Protein AF-A0A535C7F3-F1 (afdb_monomer_lite)

Sequence (78 aa):
MTKLIQILGALLGTIGGLVLGLLLLVQADGLLDPSNRPAFLTAFVVASLLFGYLAIPYITVIPTRWAIAQLAEAGAGE

pLDDT: mean 91.27, std 8.94, range [49.78, 98.12]

Foldseek 3Di:
DLQVQLQVLLVCLLVVQQVVLVVCVVVCVPVDDPVCSVVSSVVSSVVSSVCRNPCRCVVPVPVVVVVVVVVVVVVVVD

Structure (mmCIF, N/CA/C/O backbone):
data_AF-A0A535C7F3-F1
#
_entry.id   AF-A0A535C7F3-F1
#
loop_
_atom_site.group_PDB
_atom_site.id
_atom_site.type_symbol
_atom_site.label_atom_id
_atom_site.label_alt_id
_atom_site.label_comp_id
_atom_site.label_asym_id
_atom_site.label_entity_id
_atom_site.label_seq_id
_atom_site.pdbx_PDB_ins_code
_atom_site.Cartn_x
_atom_site.Cartn_y
_atom_site.Cartn_z
_atom_site.occupancy
_atom_site.B_iso_or_equiv
_atom_site.auth_seq_id
_atom_site.auth_comp_id
_atom_site.auth_asym_id
_atom_site.auth_atom_id
_atom_site.pdbx_PDB_model_num
ATOM 1 N N . MET A 1 1 ? -9.290 9.002 13.600 1.00 63.56 1 MET A N 1
ATOM 2 C CA . MET A 1 1 ? -8.655 7.668 13.477 1.00 63.56 1 MET A CA 1
ATOM 3 C C . MET A 1 1 ? -8.632 7.151 12.041 1.00 63.56 1 MET A C 1
ATOM 5 O O . MET A 1 1 ? -7.560 6.788 11.584 1.00 63.56 1 MET A O 1
ATOM 9 N N . THR A 1 2 ? -9.735 7.202 11.285 1.00 80.06 2 THR A N 1
ATOM 10 C CA . THR A 1 2 ? -9.788 6.699 9.894 1.00 80.06 2 THR A CA 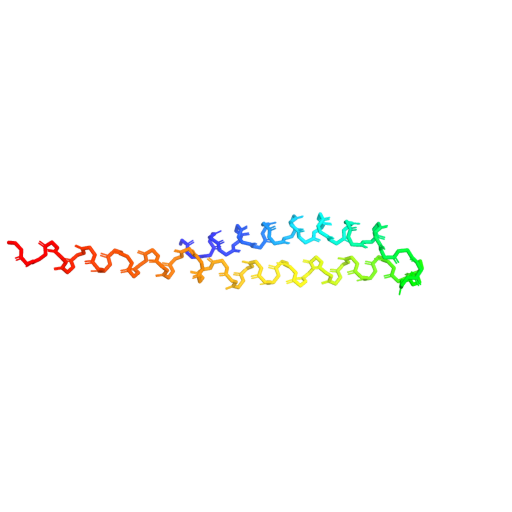1
ATOM 11 C C . THR A 1 2 ? -8.754 7.340 8.961 1.00 80.06 2 THR A C 1
ATOM 13 O O . THR A 1 2 ? -8.112 6.627 8.203 1.00 80.06 2 THR A O 1
ATOM 16 N N . LYS A 1 3 ? -8.507 8.656 9.078 1.00 89.19 3 LYS A N 1
ATOM 17 C CA . LYS A 1 3 ? -7.473 9.352 8.285 1.00 89.19 3 LYS A CA 1
ATOM 18 C C . LYS A 1 3 ? -6.058 8.815 8.524 1.00 89.19 3 LYS A C 1
ATOM 20 O O . LYS A 1 3 ? -5.300 8.690 7.575 1.00 89.19 3 LYS A O 1
ATOM 25 N N . LEU A 1 4 ? -5.702 8.483 9.769 1.00 93.38 4 LEU A N 1
ATOM 26 C CA . LEU A 1 4 ? -4.376 7.938 10.086 1.00 93.38 4 LEU A CA 1
ATOM 27 C C . LEU A 1 4 ? -4.205 6.540 9.481 1.00 93.38 4 LEU A C 1
ATOM 29 O O . LEU A 1 4 ? -3.173 6.258 8.887 1.00 93.38 4 LEU A O 1
ATOM 33 N N . ILE A 1 5 ? -5.248 5.709 9.545 1.00 91.56 5 ILE A N 1
ATOM 34 C CA . ILE A 1 5 ? -5.268 4.391 8.897 1.00 91.56 5 ILE A CA 1
ATOM 35 C C . ILE A 1 5 ? -5.127 4.538 7.378 1.00 91.56 5 ILE A C 1
ATOM 37 O O . ILE A 1 5 ? -4.317 3.843 6.782 1.00 91.56 5 ILE A O 1
ATOM 41 N N . GLN A 1 6 ? -5.842 5.482 6.761 1.00 93.81 6 GLN A N 1
ATOM 42 C CA . GLN A 1 6 ? -5.716 5.780 5.330 1.00 93.81 6 GLN A CA 1
ATOM 43 C C . GLN A 1 6 ? -4.310 6.254 4.942 1.00 93.81 6 GLN A C 1
ATOM 45 O O . GLN A 1 6 ? -3.777 5.807 3.933 1.00 93.81 6 GLN A O 1
ATOM 50 N N . ILE A 1 7 ? -3.682 7.117 5.748 1.00 96.00 7 ILE A N 1
ATOM 51 C CA . ILE A 1 7 ? -2.300 7.568 5.521 1.00 96.00 7 ILE A CA 1
ATOM 52 C C . ILE A 1 7 ? -1.320 6.395 5.638 1.00 96.00 7 ILE A C 1
ATOM 54 O O . ILE A 1 7 ? -0.441 6.258 4.793 1.00 96.00 7 ILE A O 1
ATOM 58 N N . LEU A 1 8 ? -1.488 5.519 6.634 1.00 95.56 8 LEU A N 1
ATOM 59 C CA . LEU A 1 8 ? -0.688 4.296 6.750 1.00 95.56 8 LEU A CA 1
ATOM 60 C C . LEU A 1 8 ? -0.893 3.378 5.541 1.00 95.56 8 LEU A C 1
ATOM 62 O O . LEU A 1 8 ? 0.078 2.860 5.002 1.00 95.56 8 LEU A O 1
ATOM 66 N N . GLY A 1 9 ? -2.132 3.232 5.070 1.00 96.12 9 GLY A N 1
ATOM 67 C CA . GLY A 1 9 ? -2.440 2.510 3.839 1.00 96.12 9 GLY A CA 1
ATOM 68 C C . GLY A 1 9 ? -1.749 3.111 2.620 1.00 96.12 9 GLY A C 1
ATOM 69 O O . GLY A 1 9 ? -1.143 2.377 1.848 1.00 96.12 9 GLY A O 1
ATOM 70 N N . ALA A 1 10 ? -1.768 4.436 2.468 1.00 97.00 10 ALA A N 1
ATOM 71 C CA . ALA A 1 10 ? -1.069 5.134 1.390 1.00 97.00 10 ALA A CA 1
ATOM 72 C C . ALA A 1 10 ? 0.448 4.922 1.460 1.00 97.00 10 ALA A C 1
ATOM 74 O O . ALA A 1 10 ? 1.084 4.674 0.437 1.00 97.00 10 ALA A O 1
ATOM 75 N N . LEU A 1 11 ? 1.025 4.978 2.664 1.00 97.56 11 LEU A N 1
ATOM 76 C CA . LEU A 1 11 ? 2.450 4.747 2.890 1.00 97.56 11 LEU A CA 1
ATOM 77 C C . LEU A 1 11 ? 2.839 3.312 2.519 1.00 97.56 11 LEU A C 1
ATOM 79 O O . LEU A 1 11 ? 3.774 3.111 1.745 1.00 97.56 11 LEU A O 1
ATOM 83 N N . LEU A 1 12 ? 2.088 2.322 3.009 1.00 96.94 12 LEU A N 1
ATOM 84 C CA . LEU A 1 12 ? 2.285 0.913 2.667 1.00 96.94 12 LEU A CA 1
ATOM 85 C C . LEU A 1 12 ? 2.099 0.668 1.167 1.00 96.94 12 LEU A C 1
ATOM 87 O O . LEU A 1 12 ? 2.913 -0.022 0.561 1.00 96.94 12 LEU A O 1
ATOM 91 N N . GLY A 1 13 ? 1.080 1.273 0.556 1.00 97.12 13 GLY A N 1
ATOM 92 C CA . GLY A 1 13 ? 0.836 1.219 -0.884 1.00 97.12 13 GLY A CA 1
ATOM 93 C C . GLY A 1 13 ? 1.974 1.834 -1.698 1.00 97.12 13 GLY A C 1
ATOM 94 O O . GLY A 1 13 ? 2.364 1.279 -2.716 1.00 97.12 13 GLY A O 1
ATOM 95 N N . THR A 1 14 ? 2.575 2.925 -1.225 1.00 97.75 14 THR A N 1
ATOM 96 C CA . THR A 1 14 ? 3.729 3.565 -1.876 1.00 97.75 14 THR A CA 1
ATOM 97 C C . THR A 1 14 ? 4.970 2.678 -1.800 1.00 97.75 14 THR A C 1
ATOM 99 O O . THR A 1 14 ? 5.607 2.427 -2.821 1.00 97.75 14 THR A O 1
ATOM 102 N N . ILE A 1 15 ? 5.303 2.172 -0.607 1.00 97.94 15 ILE A N 1
ATOM 103 C CA . ILE A 1 15 ? 6.471 1.303 -0.394 1.00 97.94 15 ILE A CA 1
ATOM 104 C C . ILE A 1 15 ? 6.297 -0.008 -1.168 1.00 97.94 15 ILE A C 1
ATOM 106 O O . ILE A 1 15 ? 7.178 -0.399 -1.930 1.00 97.94 15 ILE A O 1
ATOM 110 N N . GLY A 1 16 ? 5.143 -0.660 -1.015 1.00 97.12 16 GLY A N 1
ATOM 111 C CA . GLY A 1 16 ? 4.809 -1.893 -1.720 1.00 97.12 16 GLY A CA 1
ATOM 112 C C . GLY A 1 16 ? 4.777 -1.696 -3.233 1.00 97.12 16 GLY A C 1
ATOM 113 O O . GLY A 1 16 ? 5.374 -2.482 -3.959 1.00 97.12 16 GLY A O 1
ATOM 114 N N . GLY A 1 17 ? 4.164 -0.610 -3.706 1.00 96.94 17 GLY A N 1
ATOM 115 C CA . GLY A 1 17 ? 4.142 -0.233 -5.117 1.00 96.94 17 GLY A CA 1
ATOM 116 C C . GLY A 1 17 ? 5.538 -0.018 -5.689 1.00 96.94 17 GLY A C 1
ATOM 117 O O . GLY A 1 17 ? 5.833 -0.501 -6.774 1.00 96.94 17 GLY A O 1
ATOM 118 N N . LEU A 1 18 ? 6.431 0.643 -4.950 1.00 97.44 18 LEU A N 1
ATOM 119 C CA . LEU A 1 18 ? 7.810 0.850 -5.388 1.00 97.44 18 LEU A CA 1
ATOM 120 C C . LEU A 1 18 ? 8.568 -0.476 -5.487 1.00 97.44 18 LEU A C 1
ATOM 122 O O . LEU A 1 18 ? 9.181 -0.752 -6.514 1.00 97.44 18 LEU A O 1
ATOM 126 N N . VAL A 1 19 ? 8.500 -1.310 -4.446 1.00 97.62 19 VAL A N 1
ATOM 127 C CA . VAL A 1 19 ? 9.179 -2.614 -4.422 1.00 97.62 19 VAL A CA 1
ATOM 128 C C . VAL A 1 19 ? 8.657 -3.519 -5.538 1.00 97.62 19 VAL A C 1
ATOM 130 O O . VAL A 1 19 ? 9.446 -4.042 -6.321 1.00 97.62 19 VAL A O 1
ATOM 133 N N . LEU A 1 20 ? 7.336 -3.671 -5.657 1.00 96.81 20 LEU A N 1
ATOM 134 C CA . LEU A 1 20 ? 6.718 -4.503 -6.690 1.00 96.81 20 LEU A CA 1
ATOM 135 C C . LEU A 1 20 ? 6.963 -3.942 -8.093 1.00 96.81 20 LEU A C 1
ATOM 137 O O . LEU A 1 20 ? 7.289 -4.703 -8.997 1.00 96.81 20 LEU A O 1
ATOM 141 N N . GLY A 1 21 ? 6.872 -2.625 -8.278 1.00 95.44 21 GLY A N 1
ATOM 142 C CA . GLY A 1 21 ? 7.151 -1.971 -9.554 1.00 95.44 21 GLY A CA 1
ATOM 143 C C . GLY A 1 21 ? 8.595 -2.181 -10.014 1.00 95.44 21 GLY A C 1
ATOM 144 O O . GLY A 1 21 ? 8.826 -2.467 -11.187 1.00 95.44 21 GLY A O 1
ATOM 145 N N . LEU A 1 22 ? 9.566 -2.117 -9.096 1.00 94.88 22 LEU A N 1
ATOM 146 C CA . LEU A 1 22 ? 10.966 -2.432 -9.393 1.00 94.88 22 LEU A CA 1
ATOM 147 C C . LEU A 1 22 ? 11.162 -3.915 -9.734 1.00 94.88 22 LEU A C 1
ATOM 149 O O . LEU A 1 22 ? 11.839 -4.221 -10.712 1.00 94.88 22 LEU A O 1
ATOM 153 N N . LEU A 1 23 ? 10.548 -4.834 -8.981 1.00 95.06 23 LEU A N 1
ATOM 154 C CA . LEU A 1 23 ? 10.606 -6.270 -9.285 1.00 95.06 23 LEU A CA 1
ATOM 155 C C . LEU A 1 23 ? 10.005 -6.587 -10.660 1.00 95.06 23 LEU A C 1
ATOM 157 O O . LEU A 1 23 ? 10.576 -7.374 -11.413 1.00 95.06 23 LEU A O 1
ATOM 161 N N . LEU A 1 24 ? 8.893 -5.937 -11.013 1.00 93.44 24 LEU A N 1
ATOM 162 C CA . LEU A 1 24 ? 8.280 -6.054 -12.334 1.00 93.44 24 LEU A CA 1
ATOM 163 C C . LEU A 1 24 ? 9.198 -5.507 -13.428 1.00 93.44 24 LEU A C 1
ATOM 165 O O . LEU A 1 24 ? 9.342 -6.153 -14.458 1.00 93.44 24 LEU A O 1
ATOM 169 N N . LEU A 1 25 ? 9.865 -4.370 -13.207 1.00 91.94 25 LEU A N 1
ATOM 170 C CA . LEU A 1 25 ? 10.828 -3.823 -14.169 1.00 91.94 25 LEU A CA 1
ATOM 171 C C . LEU A 1 25 ? 12.022 -4.751 -14.416 1.00 91.94 25 LEU A C 1
ATOM 173 O O . LEU A 1 25 ? 12.500 -4.815 -15.545 1.00 91.94 25 LEU A O 1
ATOM 177 N N . VAL A 1 26 ? 12.488 -5.471 -13.391 1.00 89.75 26 VAL A N 1
ATOM 178 C CA . VAL A 1 26 ? 13.559 -6.472 -13.536 1.00 89.75 26 VAL A CA 1
ATOM 179 C C . VAL A 1 26 ? 13.098 -7.660 -14.385 1.00 89.75 26 VAL A C 1
ATOM 181 O O . VAL A 1 26 ? 13.885 -8.196 -15.158 1.00 89.75 26 VAL A O 1
ATOM 184 N N . GLN A 1 27 ? 11.833 -8.071 -14.264 1.00 88.31 27 GLN A N 1
ATOM 185 C CA . GLN A 1 27 ? 11.285 -9.198 -15.029 1.00 88.31 27 GLN A CA 1
ATOM 186 C C . GLN A 1 27 ? 10.798 -8.811 -16.433 1.00 88.31 27 GLN A C 1
ATOM 188 O O . GLN A 1 27 ? 10.738 -9.663 -17.313 1.00 88.31 27 GLN A O 1
ATOM 193 N N . ALA A 1 28 ? 10.452 -7.544 -16.659 1.00 82.50 28 ALA A N 1
ATOM 194 C CA . ALA A 1 28 ? 9.855 -7.052 -17.900 1.00 82.50 28 ALA A CA 1
ATOM 195 C C . ALA A 1 28 ? 10.876 -6.773 -19.020 1.00 82.50 28 ALA A C 1
ATOM 197 O O . ALA A 1 28 ? 10.625 -5.923 -19.883 1.00 82.50 28 ALA A O 1
ATOM 198 N N . ASP A 1 29 ? 12.031 -7.443 -19.017 1.00 74.56 29 ASP A N 1
ATOM 199 C CA . ASP A 1 29 ? 13.075 -7.173 -20.002 1.00 74.56 29 ASP A CA 1
ATOM 200 C C . ASP A 1 29 ? 12.563 -7.495 -21.419 1.00 74.56 29 ASP A C 1
ATOM 202 O O . ASP A 1 29 ? 12.064 -8.584 -21.695 1.00 74.56 29 ASP A O 1
ATOM 206 N N . GLY A 1 30 ? 12.592 -6.491 -22.300 1.00 76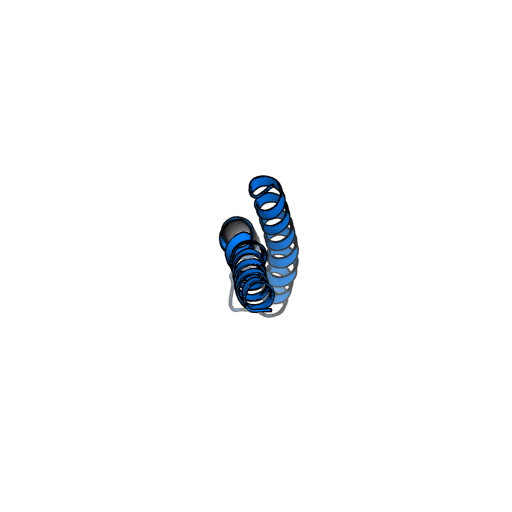.88 30 GLY A N 1
ATOM 207 C CA . GLY A 1 30 ? 12.018 -6.554 -23.651 1.00 76.88 30 GLY A CA 1
ATOM 208 C C . GLY A 1 30 ? 10.518 -6.229 -23.784 1.00 76.88 30 GLY A C 1
ATOM 209 O O . GLY A 1 30 ? 10.061 -6.035 -24.907 1.00 76.88 30 GLY A O 1
ATOM 210 N N . LEU A 1 31 ? 9.752 -6.108 -22.690 1.00 82.50 31 LEU A N 1
ATOM 211 C CA . LEU A 1 31 ? 8.323 -5.725 -22.728 1.00 82.50 31 LEU A CA 1
ATOM 212 C C . LEU A 1 31 ? 8.098 -4.210 -22.637 1.00 82.50 31 LEU A C 1
ATOM 214 O O . LEU A 1 31 ? 7.083 -3.700 -23.110 1.00 82.50 31 LEU A O 1
ATOM 218 N N . LEU A 1 32 ? 9.034 -3.489 -22.017 1.00 85.44 32 LEU A N 1
ATOM 219 C CA . LEU A 1 32 ? 8.991 -2.037 -21.870 1.00 85.44 32 LEU A CA 1
ATOM 220 C C . LEU A 1 32 ? 10.214 -1.406 -22.528 1.00 85.44 32 LEU A C 1
ATOM 222 O O . LEU A 1 32 ? 11.353 -1.765 -22.214 1.00 85.44 32 LEU A O 1
ATOM 226 N N . ASP A 1 33 ? 9.964 -0.409 -23.378 1.00 87.94 33 ASP A N 1
ATOM 227 C CA . ASP A 1 33 ? 11.012 0.475 -23.881 1.00 87.94 33 ASP A CA 1
ATOM 228 C C . ASP A 1 33 ? 11.773 1.084 -22.684 1.00 87.94 33 ASP A C 1
ATOM 230 O O . ASP A 1 33 ? 11.130 1.604 -21.760 1.00 87.94 33 ASP A O 1
ATOM 234 N N . PRO A 1 34 ? 13.120 1.024 -22.657 1.00 88.19 34 PRO A N 1
ATOM 235 C CA . PRO A 1 34 ? 13.929 1.612 -21.594 1.00 88.19 34 PRO A CA 1
ATOM 236 C C . PRO A 1 34 ? 13.564 3.059 -21.249 1.00 88.19 34 PRO A C 1
ATOM 238 O O . PRO A 1 34 ? 13.595 3.428 -20.073 1.00 88.19 34 PRO A O 1
ATOM 241 N N . SER A 1 35 ? 13.156 3.854 -22.242 1.00 91.75 35 SER A N 1
ATOM 242 C CA . SER A 1 35 ? 12.729 5.245 -22.059 1.00 91.75 35 SER A CA 1
ATOM 243 C C . SER A 1 35 ? 11.432 5.390 -21.248 1.00 91.75 35 SER A C 1
ATOM 245 O O . SER A 1 35 ? 11.252 6.386 -20.548 1.00 91.75 35 SER A O 1
ATOM 247 N N . ASN A 1 36 ? 10.563 4.374 -21.261 1.00 92.56 36 ASN A N 1
ATOM 248 C CA . ASN A 1 36 ? 9.270 4.375 -20.571 1.00 92.56 36 ASN A CA 1
ATOM 249 C C . ASN A 1 36 ? 9.328 3.794 -19.150 1.00 92.56 36 ASN A C 1
ATOM 251 O O . ASN A 1 36 ? 8.365 3.931 -18.390 1.00 92.56 36 ASN A O 1
ATOM 255 N N . ARG A 1 37 ? 10.443 3.166 -18.752 1.00 91.44 37 ARG A N 1
ATOM 256 C CA . ARG A 1 37 ? 10.595 2.529 -17.429 1.00 91.44 37 ARG A CA 1
ATOM 257 C C . ARG A 1 37 ? 10.324 3.484 -16.252 1.00 91.44 37 ARG A C 1
ATOM 259 O O . ARG A 1 37 ? 9.614 3.071 -15.332 1.00 91.44 37 ARG A O 1
ATOM 266 N N . PRO A 1 38 ? 10.796 4.751 -16.256 1.00 93.88 38 PRO A N 1
ATOM 267 C CA . PRO A 1 38 ? 10.485 5.692 -15.180 1.00 93.88 38 PRO A CA 1
ATOM 268 C C . PRO A 1 38 ? 8.992 6.023 -15.105 1.00 93.88 38 PRO A C 1
ATOM 270 O O . PRO A 1 38 ? 8.419 6.017 -14.019 1.00 93.88 38 PRO A O 1
ATOM 273 N N . ALA A 1 39 ? 8.344 6.245 -16.254 1.00 94.81 39 ALA A N 1
ATOM 274 C CA . ALA A 1 39 ? 6.919 6.561 -16.318 1.00 94.81 39 ALA A CA 1
ATOM 275 C C . ALA A 1 39 ? 6.058 5.398 -15.804 1.00 94.81 39 ALA A C 1
ATOM 277 O O . ALA A 1 39 ? 5.133 5.617 -15.020 1.00 94.81 39 ALA A O 1
ATOM 278 N N . PHE A 1 40 ? 6.405 4.162 -16.181 1.00 94.75 40 PHE A N 1
ATOM 279 C CA . PHE A 1 40 ? 5.775 2.956 -15.645 1.00 94.75 40 PHE A CA 1
ATOM 280 C C . PHE A 1 40 ? 5.894 2.895 -14.120 1.00 94.75 40 PHE A C 1
ATOM 282 O O . PHE A 1 40 ? 4.886 2.734 -13.433 1.00 94.75 40 PHE A O 1
ATOM 289 N N . LEU A 1 41 ? 7.108 3.065 -13.583 1.00 95.75 41 LEU A N 1
ATOM 290 C CA . LEU A 1 41 ? 7.339 2.973 -12.144 1.00 95.75 41 LEU A CA 1
ATOM 291 C C . LEU A 1 41 ? 6.549 4.039 -11.381 1.00 95.75 41 LEU A C 1
ATOM 293 O O . LEU A 1 41 ? 5.896 3.727 -10.389 1.00 95.75 41 LEU A O 1
ATOM 297 N N . THR A 1 42 ? 6.557 5.283 -11.861 1.00 97.12 42 THR A N 1
ATOM 298 C CA . THR A 1 42 ? 5.777 6.365 -11.254 1.00 97.12 42 THR A CA 1
ATOM 299 C C . THR A 1 42 ? 4.284 6.059 -11.285 1.00 97.12 42 THR A C 1
ATOM 301 O O . THR A 1 42 ? 3.627 6.166 -10.251 1.00 97.12 42 THR A O 1
ATOM 304 N N . ALA A 1 43 ? 3.743 5.637 -12.431 1.00 96.81 43 ALA A N 1
ATOM 305 C CA . ALA A 1 43 ? 2.328 5.297 -12.551 1.00 96.81 43 ALA A CA 1
ATOM 306 C C . ALA A 1 43 ? 1.937 4.157 -11.601 1.00 96.81 43 ALA A C 1
ATOM 308 O O . ALA A 1 43 ? 0.921 4.242 -10.912 1.00 96.81 43 ALA A O 1
ATOM 309 N N . PHE A 1 44 ? 2.775 3.124 -11.507 1.00 97.12 44 PHE A N 1
ATOM 310 C CA . PHE A 1 44 ? 2.542 1.977 -10.639 1.00 97.12 44 PHE A CA 1
ATOM 311 C C . PHE A 1 44 ? 2.577 2.356 -9.151 1.00 97.12 44 PHE A C 1
ATOM 313 O O . PHE A 1 44 ? 1.699 1.954 -8.383 1.00 97.12 44 PHE A O 1
ATOM 320 N N . VAL A 1 45 ? 3.544 3.182 -8.739 1.00 98.12 45 VAL A N 1
ATOM 321 C CA . VAL A 1 45 ? 3.643 3.700 -7.366 1.00 98.12 45 VAL A CA 1
ATOM 322 C C . VAL A 1 45 ? 2.439 4.573 -7.021 1.00 98.12 45 VAL A C 1
ATOM 324 O O . VAL A 1 45 ? 1.842 4.387 -5.965 1.00 98.12 45 VAL A O 1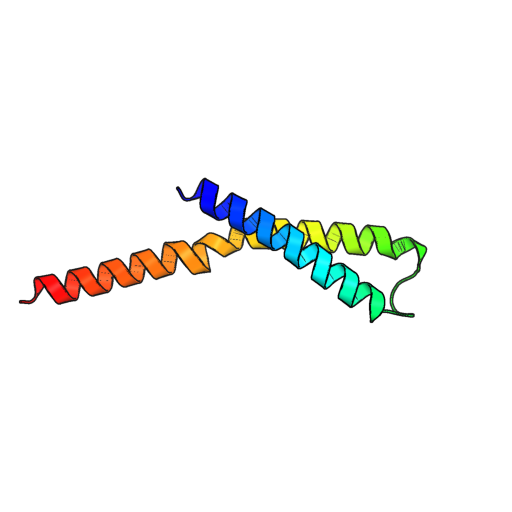
ATOM 327 N N . VAL A 1 46 ? 2.041 5.490 -7.909 1.00 98.12 46 VAL A N 1
ATOM 328 C CA . VAL A 1 46 ? 0.880 6.368 -7.691 1.00 98.12 46 VAL A CA 1
ATOM 329 C C . VAL A 1 46 ? -0.411 5.556 -7.598 1.00 98.12 46 VAL A C 1
ATOM 331 O O . VAL A 1 46 ? -1.207 5.776 -6.685 1.00 98.12 46 VAL A O 1
ATOM 334 N N . ALA A 1 47 ? -0.608 4.580 -8.486 1.00 97.94 47 ALA A N 1
ATOM 335 C CA . ALA A 1 47 ? -1.760 3.687 -8.429 1.00 97.94 47 ALA A CA 1
ATOM 336 C C . ALA A 1 47 ? -1.793 2.894 -7.114 1.00 97.94 47 ALA A C 1
ATOM 338 O O . ALA A 1 47 ? -2.832 2.827 -6.459 1.00 97.94 47 ALA A O 1
ATOM 339 N N . SER A 1 48 ? -0.649 2.356 -6.685 1.00 97.88 48 SER A N 1
ATOM 340 C CA . SER A 1 48 ? -0.534 1.592 -5.439 1.00 97.88 48 SER A CA 1
ATOM 341 C C . SER A 1 48 ? -0.745 2.461 -4.196 1.00 97.88 48 SER A C 1
ATOM 343 O O . SER A 1 48 ? -1.385 2.020 -3.245 1.00 97.88 48 SER A O 1
ATOM 345 N N . LEU A 1 49 ? -0.276 3.713 -4.208 1.00 97.62 49 LEU A N 1
ATOM 346 C CA . LEU A 1 49 ? -0.544 4.708 -3.166 1.00 97.62 49 LEU A CA 1
ATOM 347 C C . LEU A 1 49 ? -2.047 4.958 -3.033 1.00 97.62 49 LEU A C 1
ATOM 349 O O . LEU A 1 49 ? -2.591 4.851 -1.932 1.00 97.62 49 LEU A O 1
ATOM 353 N N . LEU A 1 50 ? -2.721 5.275 -4.145 1.00 97.12 50 LEU A N 1
ATOM 354 C CA . LEU A 1 50 ? -4.161 5.540 -4.159 1.00 97.12 50 LEU A CA 1
ATOM 355 C C . LEU A 1 50 ? -4.947 4.311 -3.709 1.00 97.12 50 LEU A C 1
ATOM 357 O O . LEU A 1 50 ? -5.859 4.423 -2.889 1.00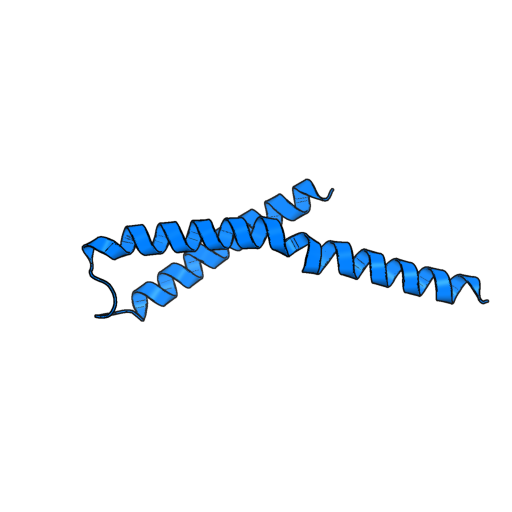 97.12 50 LEU A O 1
ATOM 361 N N . PHE A 1 51 ? -4.557 3.133 -4.194 1.00 96.75 51 PHE A N 1
ATOM 362 C CA . PHE A 1 51 ? -5.164 1.879 -3.783 1.00 96.75 51 PHE A CA 1
ATOM 363 C C . PHE A 1 51 ? -4.983 1.641 -2.284 1.00 96.75 51 PHE A C 1
ATOM 365 O O . PHE A 1 51 ? -5.960 1.396 -1.587 1.00 96.75 51 PHE A O 1
ATOM 372 N N . GLY A 1 52 ? -3.770 1.794 -1.754 1.00 95.88 52 GLY A N 1
ATOM 373 C CA . GLY A 1 52 ? -3.493 1.655 -0.327 1.00 95.88 52 GLY A CA 1
ATOM 374 C C . GLY A 1 52 ? -4.302 2.632 0.526 1.00 95.88 52 GLY A C 1
ATOM 375 O O . GLY A 1 52 ? -4.881 2.234 1.535 1.00 95.88 52 GLY A O 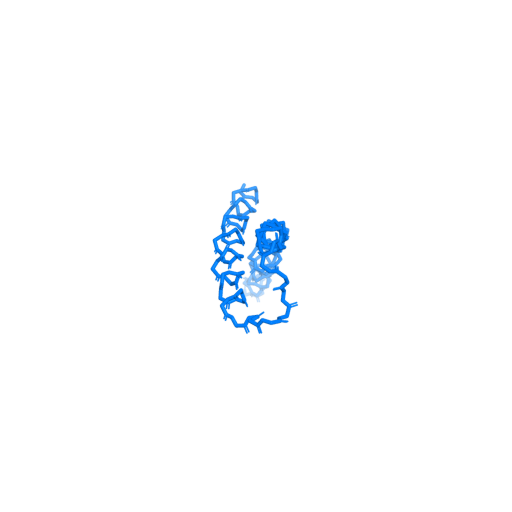1
ATOM 376 N N . TYR A 1 53 ? -4.419 3.890 0.096 1.00 95.94 53 TYR A N 1
ATOM 377 C CA . TYR A 1 53 ? -5.228 4.902 0.778 1.00 95.94 53 TYR A CA 1
ATOM 378 C C . TYR A 1 53 ? -6.717 4.524 0.836 1.00 95.94 53 TYR A C 1
ATOM 380 O O . TYR A 1 53 ? -7.359 4.658 1.881 1.00 95.94 53 TYR A O 1
ATOM 388 N N . LEU A 1 54 ? -7.271 4.053 -0.284 1.00 95.38 54 LEU A N 1
ATOM 389 C CA . LEU A 1 54 ? -8.701 3.775 -0.425 1.00 95.38 54 LEU A CA 1
ATOM 390 C C . LEU A 1 54 ? -9.103 2.403 0.126 1.00 95.38 54 LEU A C 1
ATOM 392 O O . LEU A 1 54 ? -10.179 2.281 0.707 1.00 95.38 54 LEU A O 1
ATOM 396 N N . ALA A 1 55 ? -8.261 1.383 -0.034 1.00 94.31 55 ALA A N 1
ATOM 397 C CA . ALA A 1 55 ? -8.576 -0.004 0.301 1.00 94.31 55 ALA A CA 1
ATOM 398 C C . ALA A 1 55 ? -8.365 -0.324 1.786 1.00 94.31 55 ALA A C 1
ATOM 400 O O . ALA A 1 55 ? -9.106 -1.132 2.347 1.00 94.31 55 ALA A O 1
ATOM 401 N N . ILE A 1 56 ? -7.402 0.324 2.455 1.00 93.31 56 ILE A N 1
ATOM 402 C CA . ILE A 1 56 ? -7.038 -0.008 3.841 1.00 93.31 56 ILE A CA 1
ATOM 403 C C . ILE A 1 56 ? -8.223 -0.011 4.831 1.00 93.31 56 ILE A C 1
ATOM 405 O O . ILE A 1 56 ? -8.261 -0.914 5.670 1.00 93.31 56 ILE A O 1
ATOM 409 N N . PRO A 1 57 ? -9.245 0.876 4.764 1.00 90.56 57 PRO A N 1
ATOM 410 C CA . PRO A 1 57 ? -10.369 0.833 5.702 1.00 90.56 57 PRO A CA 1
ATOM 411 C C . PRO A 1 57 ? -11.260 -0.400 5.510 1.00 90.56 57 PRO A C 1
ATOM 413 O O . PRO A 1 57 ? -11.851 -0.872 6.481 1.00 90.56 57 PRO A O 1
ATOM 416 N N . TYR A 1 58 ? -11.334 -0.932 4.287 1.00 91.81 58 TYR A N 1
ATOM 417 C CA . TYR A 1 58 ? -12.136 -2.112 3.956 1.00 91.81 58 TYR A CA 1
ATOM 418 C C . TYR A 1 58 ? -11.529 -3.405 4.489 1.00 91.81 58 TYR A C 1
ATOM 420 O O . TYR A 1 58 ? -12.265 -4.344 4.765 1.00 91.81 58 TYR A O 1
ATOM 428 N N . ILE A 1 59 ? -10.211 -3.443 4.685 1.00 92.38 59 ILE A N 1
ATOM 429 C CA . ILE A 1 59 ? -9.521 -4.608 5.255 1.00 92.38 59 ILE A CA 1
ATOM 430 C C . ILE A 1 59 ? -9.233 -4.468 6.755 1.00 92.38 59 ILE A C 1
ATOM 432 O O . ILE A 1 59 ? -8.919 -5.456 7.406 1.00 92.38 59 ILE A O 1
ATOM 436 N N . THR A 1 60 ? -9.365 -3.264 7.323 1.00 92.06 60 THR A N 1
ATOM 437 C CA . THR A 1 60 ? -9.082 -3.006 8.748 1.00 92.06 60 THR A CA 1
ATOM 438 C C . THR A 1 60 ? -10.331 -2.579 9.517 1.00 92.06 60 THR A C 1
ATOM 440 O O . THR A 1 60 ? -10.860 -3.336 10.326 1.00 92.06 60 THR A O 1
ATOM 443 N N . VAL A 1 61 ? -10.834 -1.369 9.267 1.00 92.19 61 VAL A N 1
ATOM 444 C CA . VAL A 1 61 ? -11.882 -0.728 10.073 1.00 92.19 61 VAL A CA 1
ATOM 445 C C . VAL A 1 61 ? -13.229 -1.423 9.929 1.00 92.19 61 VAL A C 1
ATOM 447 O O . VAL A 1 61 ? -13.880 -1.685 10.938 1.00 92.19 61 VAL A O 1
ATOM 450 N N . ILE A 1 62 ? -13.665 -1.698 8.698 1.00 92.12 62 ILE A N 1
ATOM 451 C CA . ILE A 1 62 ? -14.994 -2.273 8.447 1.00 92.12 62 ILE A CA 1
ATOM 452 C C . ILE A 1 62 ? -15.109 -3.684 9.046 1.00 92.12 62 ILE A C 1
ATOM 454 O O . ILE A 1 62 ? -16.033 -3.892 9.835 1.00 92.12 62 ILE A O 1
ATOM 458 N N . PRO A 1 63 ? -14.166 -4.616 8.797 1.00 92.94 63 PRO A N 1
ATOM 459 C CA . PRO A 1 63 ? -14.222 -5.947 9.396 1.00 92.94 63 PRO A CA 1
ATOM 460 C C . PRO A 1 63 ? -14.134 -5.902 10.922 1.00 92.94 63 PRO A C 1
ATOM 462 O O . PRO A 1 63 ? -14.870 -6.611 11.598 1.00 92.94 63 PRO A O 1
ATOM 465 N N . THR A 1 64 ? -13.293 -5.019 11.476 1.00 94.50 64 THR A N 1
ATOM 466 C CA . THR A 1 64 ? -13.165 -4.864 12.934 1.00 94.50 64 THR A CA 1
ATOM 467 C C . THR A 1 64 ? -14.480 -4.404 13.559 1.00 94.50 64 THR A C 1
ATOM 469 O O . THR A 1 64 ? -14.910 -4.952 14.568 1.00 94.50 64 THR A O 1
ATOM 472 N N . ARG A 1 65 ? -15.157 -3.420 12.956 1.00 92.69 65 ARG A N 1
ATOM 473 C CA . ARG A 1 65 ? -16.461 -2.944 13.444 1.00 92.69 65 ARG A CA 1
ATOM 474 C C . ARG A 1 65 ? -17.531 -4.021 13.368 1.00 92.69 65 ARG A C 1
ATOM 476 O O . ARG A 1 65 ? -18.309 -4.150 14.304 1.00 92.69 65 ARG A O 1
ATOM 483 N N . TRP A 1 66 ? -17.548 -4.779 12.276 1.00 94.62 66 TRP A N 1
ATOM 484 C CA . TRP A 1 66 ? -18.450 -5.913 12.131 1.00 94.62 66 TRP A CA 1
ATOM 485 C C . TRP A 1 66 ? -18.201 -6.960 13.225 1.00 94.62 66 TRP A C 1
ATOM 487 O O . TRP A 1 66 ? -19.133 -7.335 13.925 1.00 94.62 66 TRP A O 1
ATOM 497 N N . ALA A 1 67 ? -16.946 -7.352 13.458 1.00 94.62 67 ALA A N 1
ATOM 498 C CA . ALA A 1 67 ? -16.599 -8.325 14.493 1.00 94.62 67 ALA A CA 1
ATOM 499 C C . ALA A 1 67 ? -16.993 -7.852 15.902 1.00 94.62 67 ALA A C 1
ATOM 501 O O . ALA A 1 67 ? -17.538 -8.627 16.682 1.00 94.62 67 ALA A O 1
ATOM 502 N N . ILE A 1 68 ? -16.771 -6.570 16.216 1.00 94.75 68 ILE A N 1
ATOM 503 C CA . ILE A 1 68 ? -17.201 -5.979 17.491 1.00 94.75 68 ILE A CA 1
ATOM 504 C C . ILE A 1 68 ? -18.726 -6.056 17.647 1.00 94.75 68 ILE A C 1
ATOM 506 O O . ILE A 1 68 ? -19.198 -6.389 18.730 1.00 94.75 68 ILE A O 1
ATOM 510 N N . ALA A 1 69 ? -19.494 -5.780 16.587 1.00 93.81 69 ALA A N 1
ATOM 511 C CA . ALA A 1 69 ? -20.954 -5.869 16.628 1.00 93.81 69 ALA A CA 1
ATOM 512 C C . ALA A 1 69 ? -21.434 -7.304 16.903 1.00 93.81 69 ALA A C 1
ATOM 514 O O . ALA A 1 69 ? -22.253 -7.504 17.796 1.00 93.81 69 ALA A O 1
ATOM 515 N N . GLN A 1 70 ? -20.851 -8.299 16.224 1.00 92.94 70 GLN A N 1
ATOM 516 C CA . GLN A 1 70 ? -21.184 -9.712 16.450 1.00 92.94 70 GLN A CA 1
ATOM 517 C C . GLN A 1 70 ? -20.890 -10.157 17.891 1.00 92.94 70 GLN A C 1
ATOM 519 O O . GLN A 1 70 ? -21.666 -10.899 18.487 1.00 92.94 70 GLN A O 1
ATOM 524 N N . LEU A 1 71 ? -19.772 -9.702 18.467 1.00 93.00 71 LEU A N 1
ATOM 525 C CA . LEU A 1 71 ? -19.408 -10.019 19.852 1.00 93.00 71 LEU A CA 1
ATOM 526 C C . LEU A 1 71 ? -20.351 -9.354 20.862 1.00 93.00 71 LEU A C 1
ATOM 528 O O . LEU A 1 71 ? -20.681 -9.960 21.879 1.00 93.00 71 LEU A O 1
ATOM 532 N N . ALA A 1 72 ? -20.793 -8.127 20.584 1.00 92.00 72 ALA A N 1
ATOM 533 C CA . ALA A 1 72 ? -21.740 -7.418 21.437 1.00 92.00 72 ALA A CA 1
ATOM 534 C C . ALA A 1 72 ? -23.124 -8.088 21.449 1.00 92.00 72 ALA A C 1
ATOM 536 O O . ALA A 1 72 ? -23.723 -8.207 22.513 1.00 92.00 72 ALA A O 1
ATOM 537 N N . GLU A 1 73 ? -23.612 -8.564 20.297 1.00 90.25 73 GLU A N 1
ATOM 538 C CA . GLU A 1 73 ? -24.867 -9.326 20.217 1.00 90.25 73 GLU A CA 1
ATOM 539 C C . GLU A 1 73 ? -24.788 -10.650 20.982 1.00 90.25 73 GLU A C 1
ATOM 541 O O . GLU A 1 73 ? -25.710 -10.984 21.722 1.00 90.25 73 GLU A O 1
ATOM 546 N N . ALA A 1 74 ? -23.675 -11.378 20.861 1.00 87.19 74 ALA A N 1
ATOM 547 C CA . ALA A 1 74 ? -23.478 -12.630 21.587 1.00 87.19 74 ALA A CA 1
ATOM 548 C C . ALA A 1 74 ? -23.435 -12.427 23.113 1.00 87.19 74 ALA A C 1
ATOM 550 O O . ALA A 1 74 ? -23.993 -13.232 23.850 1.00 87.19 74 ALA A O 1
ATOM 551 N N . GLY A 1 75 ? -22.810 -11.343 23.586 1.00 76.88 75 GLY A N 1
ATOM 552 C CA . GLY A 1 75 ? -22.718 -11.028 25.016 1.00 76.88 75 GLY A CA 1
ATOM 553 C C . GLY A 1 75 ? -23.986 -10.429 25.636 1.00 76.88 75 GLY A C 1
ATOM 554 O O . GLY A 1 75 ? -24.089 -10.380 26.854 1.00 76.88 75 GLY A O 1
ATOM 555 N N . ALA A 1 76 ? -24.947 -9.963 24.831 1.00 67.75 76 ALA A N 1
ATOM 556 C CA . ALA A 1 76 ? -26.229 -9.437 25.313 1.00 67.75 76 ALA A CA 1
ATOM 557 C C . ALA A 1 76 ? -27.313 -10.523 25.482 1.00 67.75 76 ALA A C 1
ATOM 559 O O . ALA A 1 76 ? -28.422 -10.214 25.917 1.00 67.75 76 ALA A O 1
ATOM 560 N N . GLY A 1 77 ? -27.011 -11.768 25.095 1.00 59.25 77 GLY A N 1
ATOM 561 C CA . GLY A 1 77 ? -27.901 -12.928 25.188 1.00 59.25 77 GLY A CA 1
ATOM 562 C C . GLY A 1 77 ? -27.648 -13.855 26.385 1.00 59.25 77 GLY A C 1
ATOM 563 O O . GLY A 1 77 ? -28.309 -14.892 26.456 1.00 59.25 77 GLY A O 1
ATOM 564 N N . GLU A 1 78 ? -26.722 -13.506 27.287 1.00 49.78 78 GLU A N 1
ATOM 565 C CA . GLU A 1 78 ? -26.505 -14.165 28.591 1.00 49.78 78 GLU A CA 1
ATOM 566 C C . GLU A 1 78 ? -27.173 -13.398 29.742 1.00 49.78 78 GLU A C 1
ATOM 568 O O . GLU A 1 78 ? -27.074 -12.148 29.771 1.00 49.78 78 GLU A O 1
#

Radius of gyration: 18.77 Å; chains: 1; bounding box: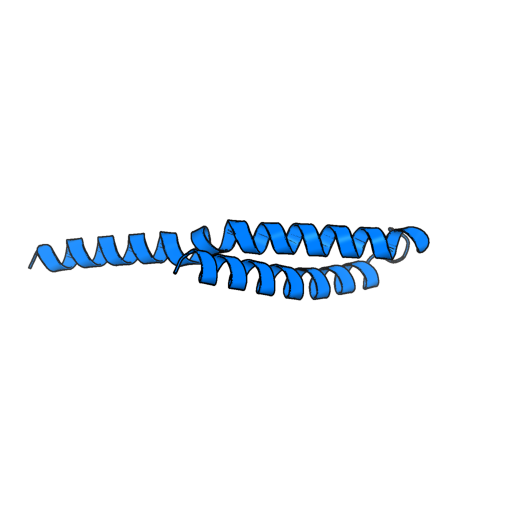 42×24×52 Å

Secondary structure (DSSP, 8-state):
-HHHHHHHHHHHHHHHHHHHHHHHHHH-TTTS-GGGHHHHHHHHHHHHHHHHHHHHHHHTHHHHHHHHHHHHHHHTT-